Protein AF-A0A7N2MJG1-F1 (afdb_monomer)

Organism: Quercus lobata (NCBI:txid97700)

Nearest PDB structures (foldseek):
  7x7t-assembly1_A  TM=5.241E-01  e=5.201E-02  Mus musculus
  8y6h-assembly1_C  TM=5.850E-01  e=1.081E-01  Mus musculus
  6ejg-assembly1_D  TM=5.285E-01  e=1.280E-01  Mus musculus
  5ek8-assembly1_A  TM=5.289E-01  e=8.633E-02  Rippkaea orientalis PCC 8801
  6sqj-assembly1_A  TM=3.702E-01  e=2.394E+00  Equid alphaherpesvirus 1

Radius of gyration: 14.45 Å; Cα contacts (8 Å, |Δi|>4): 192; chains: 1; bounding box: 40×24×36 Å

Solvent-accessible surface area (backbone atoms only — not comparable to full-atom values): 5733 Å² total; per-residue (Å²): 136,73,68,40,79,47,80,45,80,58,80,73,93,50,31,81,83,67,75,44,60,63,47,66,76,26,60,66,23,33,36,35,37,31,27,29,46,97,90,55,68,73,40,78,56,29,63,27,54,38,38,57,81,23,42,28,67,26,60,29,63,43,86,49,48,52,95,88,35,67,74,39,61,32,25,42,34,52,22,39,66,85,67,45,72,51,82,46,77,88,80,66,58,50,51,74,63,81,125

pLDDT: mean 87.91, std 9.84, range [49.97, 95.88]

Foldseek 3Di:
DDKDKDKDADDDPCCVVVVHQLLVVQVLKKKFKWWAAPPDDTDTQWMWGQGSRRMTITIGDCVLDDPNWGNTFIWIFIADNVRHTDDDDPPPGTHTDTD

Structure (mmCIF, N/CA/C/O backbone):
data_AF-A0A7N2MJG1-F1
#
_entry.id   AF-A0A7N2MJG1-F1
#
loop_
_atom_site.group_PDB
_atom_site.id
_atom_site.type_symbol
_atom_site.label_atom_id
_atom_site.label_alt_id
_atom_site.label_comp_id
_atom_site.label_asym_id
_atom_site.label_entity_id
_atom_site.label_seq_id
_atom_site.pdbx_PDB_ins_code
_atom_site.Cartn_x
_atom_site.Cartn_y
_atom_site.Cartn_z
_atom_site.occupancy
_atom_site.B_iso_or_equiv
_atom_site.auth_seq_id
_atom_site.auth_comp_id
_atom_site.auth_asym_id
_atom_site.auth_atom_id
_atom_site.pdbx_PDB_model_num
ATOM 1 N N . MET A 1 1 ? -19.272 12.697 3.472 1.00 57.69 1 MET A N 1
ATOM 2 C CA . MET A 1 1 ? -18.477 11.643 4.148 1.00 57.69 1 MET A CA 1
ATOM 3 C C . MET A 1 1 ? -17.069 12.176 4.386 1.00 57.69 1 MET A C 1
ATOM 5 O O . MET A 1 1 ? -16.484 12.689 3.446 1.00 57.69 1 MET A O 1
ATOM 9 N N . MET A 1 2 ? -16.545 12.128 5.614 1.00 77.69 2 MET A N 1
ATOM 10 C CA . MET A 1 2 ? -15.192 12.617 5.921 1.00 77.69 2 MET A CA 1
ATOM 11 C C . MET A 1 2 ? -14.146 11.503 5.755 1.00 77.69 2 MET A C 1
ATOM 13 O O . MET A 1 2 ? -14.206 10.482 6.445 1.00 77.69 2 MET A O 1
ATOM 17 N N . SER A 1 3 ? -13.172 11.721 4.875 1.00 83.88 3 SER A N 1
ATOM 18 C CA . SER A 1 3 ? -12.059 10.809 4.585 1.00 83.88 3 SER A CA 1
ATOM 19 C C . SER A 1 3 ? -10.719 11.368 5.080 1.00 83.88 3 SER A C 1
ATOM 21 O O . SER A 1 3 ? -10.519 12.580 5.177 1.00 83.88 3 SER A O 1
ATOM 23 N N . LEU A 1 4 ? -9.807 10.464 5.437 1.00 89.44 4 LEU A N 1
ATOM 24 C CA . LEU A 1 4 ? -8.390 10.729 5.678 1.00 89.44 4 LEU A CA 1
ATOM 25 C C . LEU A 1 4 ? -7.616 10.299 4.426 1.00 89.44 4 LEU A C 1
ATOM 27 O O . LEU A 1 4 ? -7.922 9.260 3.844 1.00 89.44 4 LEU A O 1
ATOM 31 N N . SER A 1 5 ? -6.646 11.103 3.997 1.00 92.69 5 SER A N 1
ATOM 32 C CA . SER A 1 5 ? -5.768 10.768 2.872 1.00 92.69 5 SER A CA 1
ATOM 33 C C . SER A 1 5 ? -4.400 10.350 3.392 1.00 92.69 5 SER A C 1
ATOM 35 O O . SER A 1 5 ? -3.777 11.118 4.118 1.00 92.69 5 SER A O 1
ATOM 37 N N . VAL A 1 6 ? -3.938 9.168 2.994 1.00 93.19 6 VAL A N 1
ATOM 38 C CA . VAL A 1 6 ? -2.571 8.686 3.223 1.00 93.19 6 VAL A CA 1
ATOM 39 C C . VAL A 1 6 ? -1.804 8.823 1.916 1.00 93.19 6 VAL A C 1
ATOM 41 O O . VAL A 1 6 ? -2.274 8.365 0.871 1.00 93.19 6 VAL A O 1
ATOM 44 N N . TYR A 1 7 ? -0.648 9.474 1.970 1.00 94.56 7 TYR A N 1
ATOM 45 C CA . TYR A 1 7 ? 0.239 9.648 0.824 1.00 94.56 7 TYR A CA 1
ATOM 46 C C . TYR A 1 7 ? 1.406 8.677 0.937 1.00 94.56 7 TYR A C 1
ATOM 48 O O . TYR A 1 7 ? 1.994 8.534 2.005 1.00 94.56 7 TYR A O 1
ATOM 56 N N . ILE A 1 8 ? 1.710 7.999 -0.163 1.00 92.62 8 ILE A N 1
ATOM 57 C CA . ILE A 1 8 ? 2.704 6.930 -0.222 1.00 92.62 8 ILE A CA 1
ATOM 58 C C . ILE A 1 8 ? 3.682 7.248 -1.342 1.00 92.62 8 ILE A C 1
ATOM 60 O O . ILE A 1 8 ? 3.268 7.680 -2.422 1.00 92.62 8 ILE A O 1
ATOM 64 N N . LEU A 1 9 ? 4.962 7.014 -1.067 1.00 93.00 9 LEU A N 1
ATOM 65 C CA . LEU A 1 9 ? 6.047 7.083 -2.032 1.00 93.00 9 LEU A CA 1
ATOM 66 C C . LEU A 1 9 ? 6.777 5.739 -2.038 1.00 93.00 9 LEU A C 1
ATOM 68 O O . LEU A 1 9 ? 7.259 5.291 -1.000 1.00 93.00 9 LEU A O 1
ATOM 72 N N . ALA A 1 10 ? 6.838 5.104 -3.201 1.00 90.38 10 ALA A N 1
ATOM 73 C CA . ALA A 1 10 ? 7.585 3.883 -3.443 1.00 90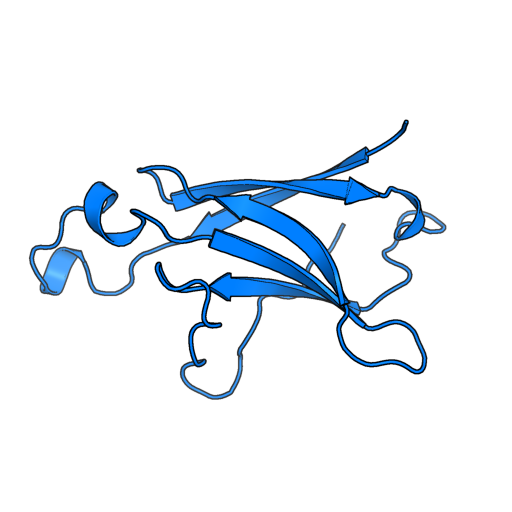.38 10 ALA A CA 1
ATOM 74 C C . ALA A 1 10 ? 8.866 4.207 -4.215 1.00 90.38 10 ALA A C 1
ATOM 76 O O . ALA A 1 10 ? 8.872 5.053 -5.109 1.00 90.38 10 ALA A O 1
ATOM 77 N N . ALA A 1 11 ? 9.940 3.499 -3.882 1.00 89.81 11 ALA A N 1
ATOM 78 C CA . ALA A 1 11 ? 11.209 3.565 -4.588 1.00 89.81 11 ALA A CA 1
ATOM 79 C C . ALA A 1 11 ? 11.566 2.178 -5.124 1.00 89.81 11 ALA A C 1
ATOM 81 O O . ALA A 1 11 ? 11.251 1.163 -4.505 1.00 89.81 11 ALA A O 1
ATOM 82 N N . CYS A 1 12 ? 12.235 2.148 -6.271 1.00 90.25 12 CYS A N 1
ATOM 83 C CA . CYS A 1 12 ? 12.833 0.939 -6.813 1.00 90.25 12 CYS A CA 1
ATOM 84 C C . CYS A 1 12 ? 14.313 0.922 -6.425 1.00 90.25 12 CYS A C 1
ATOM 86 O O . CYS A 1 12 ? 15.046 1.837 -6.796 1.00 90.25 12 CYS A O 1
ATOM 88 N N . ALA A 1 13 ? 14.733 -0.074 -5.644 1.00 89.50 13 ALA A N 1
ATOM 89 C CA . ALA A 1 13 ? 16.060 -0.091 -5.027 1.00 89.50 13 ALA A CA 1
ATOM 90 C C . ALA A 1 13 ? 17.197 -0.355 -6.030 1.00 89.50 13 ALA A C 1
ATOM 92 O O . ALA A 1 13 ? 18.310 0.125 -5.836 1.00 89.50 13 ALA A O 1
ATOM 93 N N . ASP A 1 14 ? 16.913 -1.093 -7.100 1.00 90.12 14 ASP A N 1
ATOM 94 C CA . ASP A 1 14 ? 17.894 -1.625 -8.047 1.00 90.12 14 ASP A CA 1
ATOM 95 C C . ASP A 1 14 ? 17.602 -1.237 -9.506 1.00 90.12 14 ASP A C 1
ATOM 97 O O . ASP A 1 14 ? 18.320 -1.660 -10.406 1.00 90.12 14 ASP A O 1
ATOM 101 N N . CYS A 1 15 ? 16.588 -0.405 -9.771 1.00 93.00 15 CYS A N 1
ATOM 102 C CA . CYS A 1 15 ? 16.198 -0.040 -11.139 1.00 93.00 15 CYS A CA 1
ATOM 103 C C . CYS A 1 15 ? 17.359 0.523 -11.974 1.00 93.00 15 CYS A C 1
ATOM 105 O O . CYS A 1 15 ? 17.507 0.146 -13.134 1.00 93.00 15 CYS A O 1
ATOM 107 N N . GLU A 1 16 ? 18.206 1.371 -11.382 1.00 91.69 16 GLU A N 1
ATOM 108 C CA . GLU A 1 16 ? 19.397 1.919 -12.049 1.00 91.69 16 GLU A CA 1
ATOM 109 C C . GLU A 1 16 ? 20.409 0.816 -12.407 1.00 91.69 16 GLU A C 1
ATOM 111 O O . GLU A 1 16 ? 20.923 0.777 -13.522 1.00 91.69 16 GLU A O 1
ATOM 116 N N . GLN A 1 17 ? 20.655 -0.127 -11.490 1.00 94.88 17 GLN A N 1
ATOM 117 C CA . GLN A 1 17 ? 21.585 -1.247 -11.694 1.00 94.88 17 GLN A CA 1
ATOM 118 C C . GLN A 1 17 ? 21.061 -2.238 -12.742 1.00 94.88 17 GLN A C 1
ATOM 120 O O . GLN A 1 17 ? 21.830 -2.785 -13.529 1.00 94.88 17 GLN A O 1
ATOM 125 N N . SER A 1 18 ? 19.743 -2.427 -12.769 1.00 93.50 18 SER A N 1
ATOM 126 C CA . SER A 1 18 ? 19.032 -3.347 -13.655 1.00 93.50 18 SER A CA 1
ATOM 127 C C . SER A 1 18 ? 18.626 -2.709 -14.996 1.00 93.50 18 SER A C 1
ATOM 129 O O . SER A 1 18 ? 17.988 -3.369 -15.814 1.00 93.50 18 SER A O 1
ATOM 131 N N . ASN A 1 19 ? 18.987 -1.440 -15.251 1.00 92.94 19 ASN A N 1
ATOM 132 C CA . ASN A 1 19 ? 18.613 -0.670 -16.449 1.00 92.94 19 ASN A CA 1
ATOM 133 C C . ASN A 1 19 ? 17.086 -0.643 -16.706 1.00 92.94 19 ASN A C 1
ATOM 135 O O . ASN A 1 19 ? 16.603 -0.706 -17.841 1.00 92.94 19 ASN A O 1
ATOM 139 N N . ILE A 1 20 ? 16.309 -0.570 -15.622 1.00 92.19 20 ILE A N 1
ATOM 140 C CA . ILE A 1 20 ? 14.847 -0.493 -15.629 1.00 92.19 20 ILE A CA 1
ATOM 141 C C . ILE A 1 20 ? 14.440 0.967 -15.463 1.00 92.19 20 ILE A C 1
ATOM 143 O O . ILE A 1 20 ? 14.799 1.628 -14.492 1.00 92.19 20 ILE A O 1
ATOM 147 N N . LYS A 1 21 ? 13.604 1.478 -16.373 1.00 90.25 21 LYS A N 1
ATOM 148 C CA . LYS A 1 21 ? 13.015 2.812 -16.190 1.00 90.25 21 LYS A CA 1
ATOM 149 C C . LYS A 1 21 ? 11.994 2.768 -15.057 1.00 90.25 21 LYS A C 1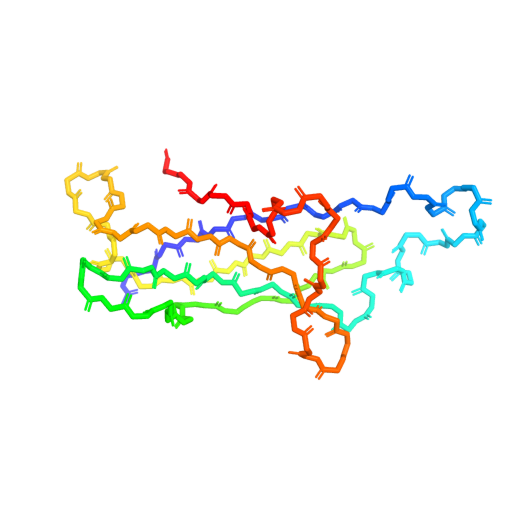
ATOM 151 O O . LYS A 1 21 ? 11.059 1.970 -15.111 1.00 90.25 21 LYS A O 1
ATOM 156 N N . THR A 1 22 ? 12.091 3.707 -14.120 1.00 84.69 22 THR A N 1
ATOM 157 C CA . THR A 1 22 ? 11.206 3.844 -12.950 1.00 84.69 22 THR A CA 1
ATOM 158 C C . THR A 1 22 ? 9.714 3.721 -13.280 1.00 84.69 22 THR A C 1
ATOM 160 O O . THR A 1 22 ? 8.992 2.988 -12.611 1.00 84.69 22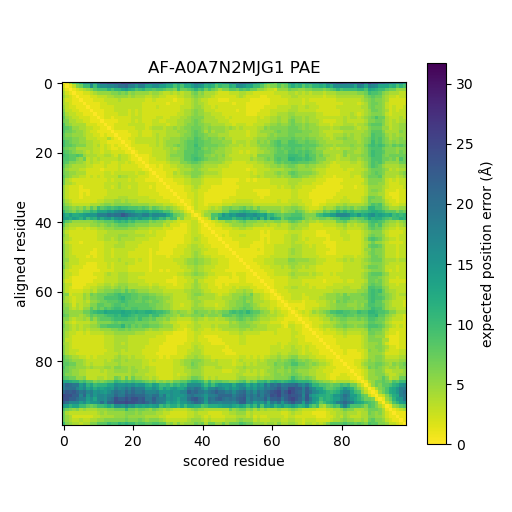 THR A O 1
ATOM 163 N N . LYS A 1 23 ? 9.256 4.337 -14.378 1.00 87.38 23 LYS A N 1
ATOM 164 C CA . LYS A 1 23 ? 7.852 4.255 -14.822 1.00 87.38 23 LYS A CA 1
ATOM 165 C C . LYS A 1 23 ? 7.346 2.825 -15.055 1.00 87.38 23 LYS A C 1
ATOM 167 O O . LYS A 1 23 ? 6.176 2.531 -14.829 1.00 87.38 23 LYS A O 1
ATOM 172 N N . HIS A 1 24 ? 8.223 1.926 -15.502 1.00 90.62 24 HIS A N 1
ATOM 173 C CA . HIS A 1 24 ? 7.874 0.529 -15.754 1.00 90.62 24 HIS A CA 1
ATOM 174 C C . HIS A 1 24 ? 7.861 -0.290 -14.465 1.00 90.62 24 HIS A C 1
ATOM 176 O O . HIS A 1 24 ? 7.033 -1.186 -14.339 1.00 90.62 24 HIS A O 1
ATOM 182 N N . ALA A 1 25 ? 8.705 0.061 -13.491 1.00 91.38 25 ALA A N 1
ATOM 183 C CA . ALA A 1 25 ? 8.798 -0.649 -12.218 1.00 91.38 25 ALA A CA 1
ATOM 184 C C . ALA A 1 25 ? 7.490 -0.608 -11.414 1.00 91.38 25 ALA A C 1
ATOM 186 O O . ALA A 1 25 ? 7.157 -1.567 -10.727 1.00 91.38 25 ALA A O 1
ATOM 187 N N . PHE A 1 26 ? 6.728 0.484 -11.522 1.00 93.06 26 PHE A N 1
ATOM 188 C CA . PHE A 1 26 ? 5.492 0.671 -10.756 1.00 93.06 26 PHE A CA 1
ATOM 189 C C . PHE A 1 26 ? 4.215 0.299 -11.512 1.00 93.06 26 PHE A C 1
ATOM 191 O O . PHE A 1 26 ? 3.126 0.333 -10.939 1.00 93.06 26 PHE A O 1
ATOM 198 N N . THR A 1 27 ? 4.319 -0.059 -12.794 1.00 91.44 27 THR A N 1
ATOM 199 C CA . THR A 1 27 ? 3.145 -0.347 -13.623 1.00 91.44 27 THR A CA 1
ATOM 200 C C . THR A 1 27 ? 2.350 -1.520 -13.044 1.00 91.44 27 THR A C 1
ATOM 202 O O . THR A 1 27 ? 2.864 -2.621 -12.876 1.00 91.44 27 THR A O 1
ATOM 205 N N . GLY A 1 28 ? 1.071 -1.280 -12.745 1.00 91.50 28 GLY A N 1
ATOM 206 C CA . GLY A 1 28 ? 0.162 -2.293 -12.201 1.00 91.50 28 GLY A CA 1
ATOM 207 C C . GLY A 1 28 ? 0.311 -2.558 -10.700 1.00 91.50 28 GLY A C 1
ATOM 208 O O . GLY A 1 28 ? -0.532 -3.256 -10.143 1.00 91.50 28 GLY A O 1
ATOM 209 N N . LEU A 1 29 ? 1.313 -1.979 -10.032 1.00 94.19 29 LEU A N 1
ATOM 210 C CA . LEU A 1 29 ? 1.483 -2.121 -8.589 1.00 94.19 29 LEU A CA 1
ATOM 211 C C . LEU A 1 29 ? 0.430 -1.316 -7.819 1.00 94.19 29 LEU A C 1
ATOM 213 O O . LEU A 1 29 ? 0.034 -0.207 -8.203 1.00 94.19 29 LEU A O 1
ATOM 217 N N . GLN A 1 30 ? 0.007 -1.864 -6.686 1.00 95.31 30 GLN A N 1
ATOM 218 C CA . GLN A 1 30 ? -0.936 -1.211 -5.784 1.00 95.31 30 GLN A CA 1
ATOM 219 C C . GLN A 1 30 ? -0.462 -1.311 -4.339 1.00 95.31 30 GLN A C 1
ATOM 221 O O . GLN A 1 30 ? 0.318 -2.189 -3.982 1.00 95.31 30 GLN A O 1
ATOM 226 N N . VAL A 1 31 ? -0.962 -0.411 -3.506 1.00 95.06 31 VAL A N 1
ATOM 227 C CA . VAL A 1 31 ? -0.708 -0.392 -2.073 1.00 95.06 31 VAL A CA 1
ATOM 228 C C . VAL A 1 31 ? -2.035 -0.472 -1.339 1.00 95.06 31 VAL A C 1
ATOM 230 O O . VAL A 1 31 ? -2.980 0.256 -1.664 1.00 95.06 31 VAL A O 1
ATOM 233 N N . THR A 1 32 ? -2.109 -1.349 -0.347 1.00 94.88 32 THR A N 1
ATOM 234 C CA . THR A 1 32 ? -3.213 -1.413 0.609 1.00 94.88 32 THR A CA 1
ATOM 235 C C . THR A 1 32 ? -2.802 -0.733 1.907 1.00 94.88 32 THR A C 1
ATOM 237 O O . THR A 1 32 ? -1.631 -0.720 2.281 1.00 94.88 32 THR A O 1
ATOM 240 N N . ILE A 1 33 ? -3.773 -0.130 2.592 1.00 94.31 33 ILE A N 1
ATOM 241 C CA . ILE A 1 33 ? -3.633 0.248 3.998 1.00 94.31 33 ILE A CA 1
ATOM 242 C C . ILE A 1 33 ? -4.394 -0.786 4.807 1.00 94.31 33 ILE A C 1
ATOM 244 O O . ILE A 1 33 ? -5.627 -0.785 4.802 1.00 94.31 33 ILE A O 1
ATOM 248 N N . ASP A 1 34 ? -3.661 -1.654 5.487 1.00 92.56 34 ASP A N 1
ATOM 249 C CA . ASP A 1 34 ? -4.206 -2.739 6.286 1.00 92.56 34 ASP A CA 1
ATOM 250 C C . ASP A 1 34 ? -4.069 -2.394 7.763 1.00 92.56 34 ASP A C 1
ATOM 252 O O . ASP A 1 34 ? -2.980 -2.093 8.246 1.00 92.56 34 ASP A O 1
ATOM 256 N N . CYS A 1 35 ? -5.187 -2.405 8.482 1.00 92.06 35 CYS A N 1
ATOM 257 C CA . CYS A 1 35 ? -5.220 -2.051 9.893 1.00 92.06 35 CYS A CA 1
ATOM 258 C C . CYS A 1 35 ? -5.636 -3.245 10.743 1.00 92.06 35 CYS A C 1
ATOM 260 O O . CYS A 1 35 ? -6.547 -3.998 10.381 1.00 92.06 35 CYS A O 1
ATOM 262 N N . LYS A 1 36 ? -4.957 -3.416 11.875 1.00 90.62 36 LYS A N 1
ATOM 263 C CA . LYS A 1 36 ? -5.244 -4.440 12.868 1.00 90.62 36 LYS A CA 1
ATOM 264 C C . LYS A 1 36 ? -6.154 -3.845 13.948 1.00 90.62 36 LYS A C 1
ATOM 266 O O . LYS A 1 36 ? -5.698 -3.004 14.726 1.00 90.62 36 LYS A O 1
ATOM 271 N N . PRO A 1 37 ? -7.433 -4.252 14.014 1.00 85.38 37 PRO A N 1
ATOM 272 C CA . PRO A 1 37 ? -8.279 -3.915 15.148 1.00 85.38 37 PRO A CA 1
ATOM 273 C C . PRO A 1 37 ? -7.807 -4.678 16.393 1.00 85.38 37 PRO A C 1
ATOM 275 O O . PRO A 1 37 ? -7.216 -5.750 16.271 1.00 85.38 37 PRO A O 1
ATOM 278 N N . GLU A 1 38 ? -8.116 -4.144 17.576 1.00 78.94 38 GLU A N 1
ATOM 279 C CA . GLU A 1 38 ? -7.595 -4.564 18.893 1.00 78.94 38 GLU A CA 1
ATOM 280 C C . GLU A 1 38 ? -7.495 -6.090 19.099 1.00 78.94 38 GLU A C 1
ATOM 282 O O . GLU A 1 38 ? -6.488 -6.573 19.601 1.00 78.94 38 GLU A O 1
ATOM 287 N N . ASN A 1 39 ? -8.480 -6.860 18.621 1.00 73.81 39 ASN A N 1
ATOM 288 C CA . ASN A 1 39 ? -8.527 -8.323 18.747 1.00 73.81 39 ASN A CA 1
ATOM 289 C C . ASN A 1 39 ? -8.767 -9.047 17.412 1.00 73.81 39 ASN A C 1
ATOM 291 O O . ASN A 1 39 ? -9.478 -10.050 17.363 1.00 73.81 39 ASN A O 1
ATOM 295 N N . GLY A 1 40 ? -8.251 -8.523 16.298 1.00 79.62 40 GLY A N 1
ATOM 296 C CA . GLY A 1 40 ? -8.532 -9.098 14.983 1.00 79.62 40 GLY A CA 1
ATOM 297 C C . GLY A 1 40 ? -7.327 -9.293 14.080 1.00 79.62 40 GLY A C 1
ATOM 298 O O . GLY A 1 40 ? -6.199 -8.895 14.367 1.00 79.62 40 GLY A O 1
ATOM 299 N N . HIS A 1 41 ? -7.615 -9.921 12.945 1.00 86.69 41 HIS A N 1
ATOM 300 C CA . HIS A 1 41 ? -6.713 -9.992 11.805 1.00 86.69 41 HIS A CA 1
ATOM 301 C C . HIS A 1 41 ? -6.655 -8.641 11.084 1.00 86.69 41 HIS A C 1
ATOM 303 O O . HIS A 1 41 ? -7.579 -7.829 11.199 1.00 86.69 41 HIS A O 1
ATOM 309 N N . LEU A 1 42 ? -5.582 -8.427 10.320 1.00 87.75 42 LEU A N 1
ATOM 310 C CA . LEU A 1 42 ? -5.446 -7.274 9.434 1.00 87.75 42 LEU A CA 1
ATOM 311 C C . LEU A 1 42 ? -6.650 -7.175 8.487 1.00 87.75 42 LEU A C 1
ATOM 313 O O . LEU A 1 42 ? -7.103 -8.172 7.923 1.00 87.75 42 LEU A O 1
ATOM 317 N N . LYS A 1 43 ? -7.173 -5.957 8.331 1.00 91.25 43 LYS A N 1
ATOM 318 C CA . LYS A 1 43 ? -8.270 -5.635 7.415 1.00 91.25 43 LYS A CA 1
ATOM 319 C C . LYS A 1 43 ? -7.887 -4.459 6.537 1.00 91.25 43 LYS A C 1
ATOM 321 O O . LYS A 1 43 ? -7.506 -3.406 7.049 1.00 91.25 43 LYS A O 1
ATOM 326 N N . THR A 1 44 ? -8.110 -4.596 5.237 1.00 93.06 44 THR A N 1
ATOM 327 C CA . THR A 1 44 ? -7.901 -3.508 4.284 1.00 93.06 44 THR A CA 1
ATOM 328 C C . THR A 1 44 ? -8.892 -2.375 4.518 1.00 93.06 44 THR A C 1
ATOM 330 O O . THR A 1 44 ? -10.111 -2.557 4.496 1.00 93.06 44 THR A O 1
ATOM 333 N N . ARG A 1 45 ? -8.357 -1.180 4.769 1.00 93.56 45 ARG A N 1
ATOM 334 C CA . ARG A 1 45 ? -9.101 0.073 4.966 1.00 93.56 45 ARG A CA 1
ATOM 335 C C . ARG A 1 45 ? -9.106 0.957 3.729 1.00 93.56 45 ARG A C 1
ATOM 337 O O . ARG A 1 45 ? -9.979 1.815 3.611 1.00 93.56 45 ARG A O 1
ATOM 344 N N . GLY A 1 46 ? -8.162 0.747 2.819 1.00 94.44 46 GLY A N 1
ATOM 345 C CA . GLY A 1 46 ? -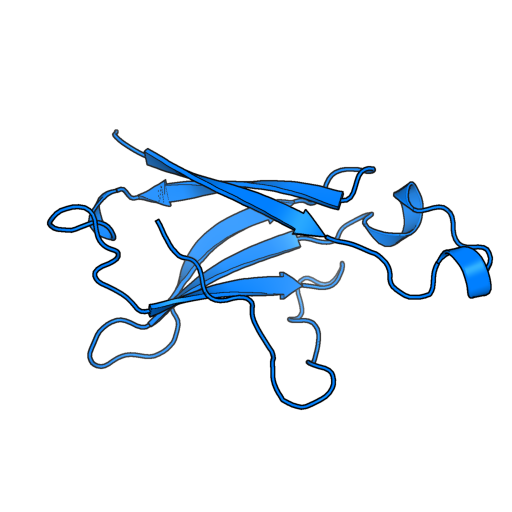8.110 1.438 1.540 1.00 94.44 46 GLY A CA 1
ATOM 346 C C . GLY A 1 46 ? -7.084 0.826 0.604 1.00 94.44 46 GLY A C 1
ATOM 347 O O . GLY A 1 46 ? -6.181 0.114 1.034 1.00 94.44 46 GLY A O 1
ATOM 348 N N . VAL A 1 47 ? -7.244 1.129 -0.679 1.00 95.56 47 VAL A N 1
ATOM 349 C CA . VAL A 1 47 ? -6.360 0.688 -1.758 1.00 95.56 47 VAL A CA 1
ATOM 350 C C . VAL A 1 47 ? -6.033 1.897 -2.621 1.00 95.56 47 VAL A C 1
ATOM 352 O O . VAL A 1 47 ? -6.897 2.746 -2.854 1.00 95.56 47 VAL A O 1
ATOM 355 N N . GLY A 1 48 ? -4.807 1.976 -3.116 1.00 95.38 48 GLY A N 1
ATOM 356 C CA . GLY A 1 48 ? -4.437 2.943 -4.136 1.00 95.38 48 GLY A CA 1
ATOM 357 C C . GLY A 1 48 ? -3.369 2.391 -5.069 1.00 95.38 48 GLY A C 1
ATOM 358 O O . GLY A 1 48 ? -2.595 1.511 -4.703 1.00 95.38 48 GLY A O 1
ATOM 359 N N . LYS A 1 49 ? -3.361 2.885 -6.304 1.00 95.88 49 LYS A N 1
ATOM 360 C CA . LYS A 1 49 ? -2.399 2.480 -7.331 1.00 95.88 49 LYS A CA 1
ATOM 361 C C . LYS A 1 49 ? -1.213 3.429 -7.332 1.00 95.88 49 LYS A C 1
ATOM 363 O O . LYS A 1 49 ? -1.396 4.636 -7.161 1.00 95.88 49 LYS A O 1
ATOM 368 N N . LEU A 1 50 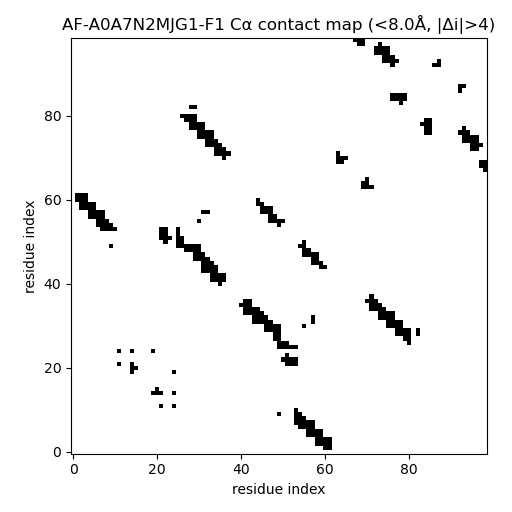? -0.022 2.883 -7.552 1.00 95.19 50 LEU A N 1
ATOM 369 C CA . LEU A 1 50 ? 1.158 3.701 -7.794 1.00 95.19 50 LEU A CA 1
ATOM 370 C C . LEU A 1 50 ? 1.065 4.320 -9.190 1.00 95.19 50 LEU A C 1
ATOM 372 O O . LEU A 1 50 ? 0.652 3.668 -10.150 1.00 95.19 50 LEU A O 1
ATOM 376 N N . ASN A 1 51 ? 1.422 5.596 -9.292 1.00 94.06 51 ASN A N 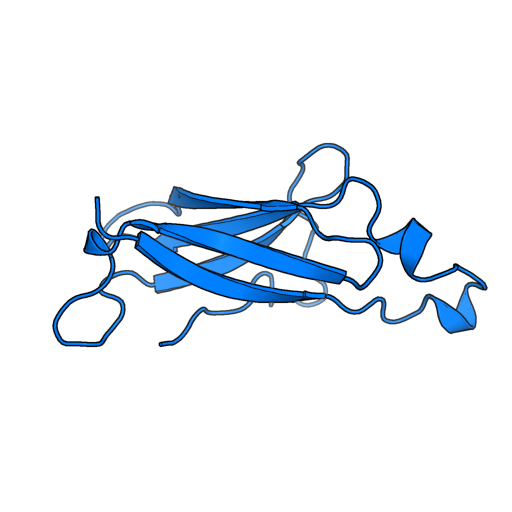1
ATOM 377 C CA . ASN A 1 51 ? 1.641 6.241 -10.578 1.00 94.06 51 ASN A CA 1
ATOM 378 C C . ASN A 1 51 ? 3.071 5.962 -11.086 1.00 94.06 51 ASN A C 1
ATOM 380 O O . ASN A 1 51 ? 3.871 5.302 -10.423 1.00 94.06 51 ASN A O 1
ATOM 384 N N . GLU A 1 52 ? 3.409 6.496 -12.258 1.00 92.94 52 GLU A N 1
ATOM 385 C CA . GLU A 1 52 ? 4.724 6.306 -12.892 1.00 92.94 52 GLU A CA 1
ATOM 386 C C . GLU A 1 52 ? 5.905 6.868 -12.077 1.00 92.94 52 GLU A C 1
ATOM 388 O O . GLU A 1 52 ? 7.051 6.486 -12.301 1.00 92.94 52 GLU A O 1
ATOM 393 N N . GLU A 1 53 ? 5.632 7.753 -11.116 1.00 92.50 53 GLU A N 1
ATOM 394 C CA . GLU A 1 53 ? 6.616 8.328 -10.194 1.00 92.50 53 GLU A CA 1
ATOM 395 C C . GLU A 1 53 ? 6.687 7.570 -8.856 1.00 92.50 53 GLU A C 1
ATOM 397 O O . GLU A 1 53 ? 7.387 8.005 -7.945 1.00 92.50 53 GLU A O 1
ATOM 402 N N . GLY A 1 54 ? 5.923 6.485 -8.693 1.00 93.44 54 GLY A N 1
ATOM 403 C CA . GLY A 1 54 ? 5.848 5.741 -7.435 1.00 93.44 54 GLY A CA 1
ATOM 404 C C . GLY A 1 54 ? 5.025 6.445 -6.356 1.00 93.44 54 GLY A C 1
ATOM 405 O O . GLY A 1 54 ? 5.162 6.135 -5.177 1.00 93.44 54 GLY A O 1
ATOM 406 N N . LYS A 1 55 ? 4.164 7.400 -6.716 1.00 95.50 55 LYS A N 1
ATOM 407 C CA . LYS A 1 55 ? 3.282 8.109 -5.779 1.00 95.50 55 LYS A CA 1
ATOM 408 C C . LYS A 1 55 ? 1.898 7.474 -5.755 1.00 95.50 55 LYS A C 1
ATOM 410 O O . LYS A 1 55 ? 1.358 7.093 -6.793 1.00 95.50 55 LYS A O 1
ATOM 415 N N . CYS A 1 56 ? 1.289 7.417 -4.576 1.00 94.81 56 CYS A N 1
ATOM 416 C CA . CYS A 1 56 ? -0.080 6.948 -4.394 1.00 94.81 56 CYS A CA 1
ATOM 417 C C . CYS A 1 56 ? -0.800 7.760 -3.308 1.00 94.81 56 CYS A C 1
ATOM 419 O O . CYS A 1 56 ? -0.205 8.151 -2.303 1.00 94.81 56 CYS A O 1
ATOM 421 N N . LYS A 1 57 ? -2.101 7.999 -3.507 1.00 95.56 57 LYS A N 1
ATOM 422 C CA . LYS A 1 57 ? -3.004 8.576 -2.507 1.00 95.56 57 LYS A CA 1
ATOM 423 C C . LYS A 1 57 ? -4.084 7.558 -2.164 1.00 95.56 57 LYS A C 1
ATOM 425 O O . LYS A 1 57 ? -4.910 7.229 -3.014 1.00 95.56 57 LYS A O 1
ATOM 430 N N . VAL A 1 58 ? -4.119 7.111 -0.913 1.00 95.31 58 VAL A N 1
ATOM 431 C CA . VAL A 1 58 ? -5.147 6.195 -0.407 1.00 95.31 58 VAL A CA 1
ATOM 432 C C . VAL A 1 58 ? -6.140 6.971 0.446 1.00 95.31 58 VAL A C 1
ATOM 434 O O . VAL A 1 58 ? -5.754 7.683 1.372 1.00 95.31 58 VAL A O 1
ATOM 437 N N . SER A 1 59 ? -7.429 6.840 0.141 1.00 93.62 59 SER A N 1
ATOM 438 C CA . SER A 1 59 ? -8.497 7.402 0.973 1.00 93.62 59 SER A CA 1
ATOM 439 C C . SER A 1 59 ? -9.011 6.344 1.939 1.00 93.62 59 SER A C 1
ATOM 441 O O . SER A 1 59 ? -9.453 5.285 1.504 1.00 93.62 59 SER A O 1
ATOM 443 N N . ILE A 1 60 ? -8.989 6.643 3.237 1.00 92.25 60 ILE A N 1
ATOM 444 C CA . ILE A 1 60 ? -9.502 5.765 4.296 1.00 92.25 60 ILE A CA 1
ATOM 445 C C . ILE A 1 60 ? -10.532 6.497 5.158 1.00 92.25 60 ILE A C 1
ATOM 447 O O . ILE A 1 60 ? -10.586 7.730 5.207 1.00 92.25 60 ILE A O 1
ATOM 451 N N . HIS A 1 61 ? -11.409 5.748 5.822 1.00 91.56 61 HIS A N 1
ATOM 452 C CA . HIS A 1 61 ? -12.482 6.338 6.618 1.00 91.56 61 HIS A CA 1
ATOM 453 C C . HIS A 1 61 ? -11.922 6.969 7.899 1.00 91.56 61 HIS A C 1
ATOM 455 O O . HIS A 1 61 ? -11.265 6.286 8.676 1.00 91.56 61 HIS A O 1
ATOM 461 N N . ARG A 1 62 ? -12.288 8.222 8.221 1.00 88.62 62 ARG A N 1
ATOM 462 C CA . ARG A 1 62 ? -11.855 8.896 9.469 1.00 88.62 62 ARG A CA 1
ATOM 463 C C . ARG A 1 62 ? -12.213 8.185 10.786 1.00 88.62 62 ARG A C 1
ATOM 465 O O . ARG A 1 62 ? -11.713 8.590 11.821 1.00 88.62 62 ARG A O 1
ATOM 472 N N . LYS A 1 63 ? -13.041 7.133 10.766 1.00 88.31 63 LYS A N 1
ATOM 473 C CA . LYS A 1 63 ? -13.401 6.345 11.961 1.00 88.31 63 LYS A CA 1
ATOM 474 C C . LYS A 1 63 ? -12.201 5.622 12.577 1.00 88.31 63 LYS A C 1
ATOM 476 O O . LYS A 1 63 ? -12.284 5.223 13.732 1.00 88.31 63 LYS A O 1
ATOM 481 N N . ILE A 1 64 ? -11.115 5.466 11.817 1.00 89.00 64 ILE A N 1
ATOM 482 C CA . ILE A 1 64 ? -9.865 4.898 12.327 1.00 89.00 64 ILE A CA 1
ATOM 483 C C . ILE A 1 64 ? -8.990 5.931 13.063 1.00 89.00 64 ILE A C 1
ATOM 485 O O . ILE A 1 64 ? -7.887 5.622 13.498 1.00 89.00 64 ILE A O 1
ATOM 489 N N . VAL A 1 65 ? -9.446 7.185 13.154 1.00 89.19 65 VAL A N 1
ATOM 490 C CA . VAL A 1 65 ? -8.781 8.249 13.904 1.00 89.19 65 VAL A CA 1
ATOM 491 C C . VAL A 1 65 ? -9.634 8.577 15.119 1.00 89.19 65 VAL A C 1
ATOM 493 O O . VAL A 1 65 ? -10.810 8.917 14.984 1.00 89.19 65 VAL A O 1
ATOM 496 N N . LYS A 1 66 ? -9.034 8.509 16.303 1.00 88.81 66 LYS A N 1
ATOM 497 C CA . LYS A 1 66 ? -9.640 8.911 17.570 1.00 88.81 66 LYS A CA 1
ATOM 498 C C . LYS A 1 66 ? -8.647 9.790 18.324 1.00 88.81 66 LYS A C 1
ATOM 500 O O . LYS A 1 66 ? -7.475 9.444 18.422 1.00 88.81 66 LYS A O 1
ATOM 505 N N . ASP A 1 67 ? -9.101 10.950 18.794 1.00 87.56 67 ASP A N 1
ATOM 506 C CA . ASP A 1 67 ? -8.286 11.892 19.580 1.00 87.56 67 ASP A CA 1
ATOM 507 C C . ASP A 1 67 ? -6.959 12.288 18.895 1.00 87.56 67 ASP A C 1
ATOM 509 O O . ASP A 1 67 ? -5.910 12.401 19.524 1.00 87.56 67 ASP A O 1
ATOM 513 N N . GLY A 1 68 ? -6.994 12.457 17.567 1.00 85.50 68 GLY A N 1
ATOM 514 C CA . GLY A 1 68 ? -5.821 12.822 16.762 1.00 85.50 68 GLY A CA 1
ATOM 515 C C . GLY A 1 68 ? -4.809 11.692 16.539 1.00 85.50 68 GLY A C 1
ATOM 516 O O . GLY A 1 68 ? -3.751 11.939 15.971 1.00 85.50 68 GLY A O 1
ATOM 517 N N . LYS A 1 69 ? -5.120 10.457 16.951 1.00 88.62 69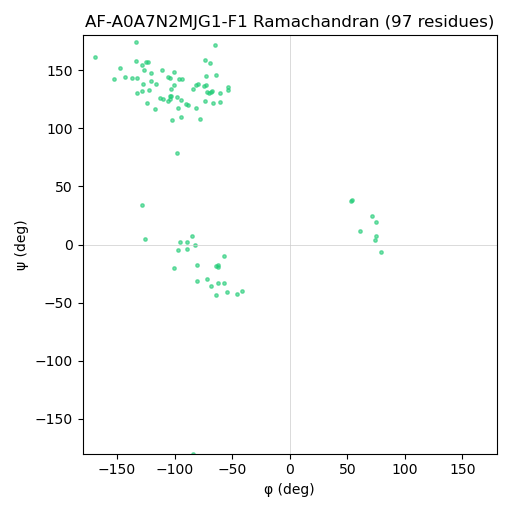 LYS A N 1
ATOM 518 C CA . LYS A 1 69 ? -4.275 9.269 16.770 1.00 88.62 69 LYS A CA 1
ATOM 519 C C . LYS A 1 69 ? -5.019 8.179 16.007 1.00 88.62 69 LYS A C 1
ATOM 521 O O . LYS A 1 69 ? -6.249 8.145 16.003 1.00 88.62 69 LYS A O 1
ATOM 526 N N . LEU A 1 70 ? -4.281 7.276 15.364 1.00 89.62 70 LEU A N 1
ATOM 527 C CA . LEU A 1 70 ? -4.882 6.054 14.832 1.00 89.62 70 LEU A CA 1
ATOM 528 C C . LEU A 1 70 ? -5.317 5.172 16.005 1.00 89.62 70 LEU A C 1
ATOM 530 O O . LEU A 1 70 ? -4.545 4.965 16.939 1.00 89.62 70 LEU A O 1
ATOM 534 N N . ASN A 1 71 ? -6.554 4.681 15.969 1.00 90.62 71 ASN A N 1
ATOM 535 C CA . ASN A 1 71 ? -7.081 3.748 16.972 1.00 90.62 71 ASN A CA 1
ATOM 536 C C . ASN A 1 71 ? -6.832 2.270 16.612 1.00 90.62 71 ASN A C 1
ATOM 538 O O . ASN A 1 71 ? -7.162 1.391 17.400 1.00 90.62 71 ASN A O 1
ATOM 542 N N . GLU A 1 72 ? -6.265 2.004 15.435 1.00 91.19 72 GLU A N 1
ATOM 543 C CA . GLU A 1 72 ? -5.854 0.689 14.942 1.00 91.19 72 GLU A CA 1
ATOM 544 C C . GLU A 1 72 ? -4.380 0.759 14.513 1.00 91.19 72 GLU A C 1
ATOM 546 O O . GLU A 1 72 ? -3.905 1.808 14.064 1.00 91.19 72 GLU A O 1
ATOM 551 N N . GLU A 1 73 ? -3.649 -0.353 14.606 1.00 90.81 73 GLU A N 1
ATOM 552 C CA . GLU A 1 73 ? -2.298 -0.423 14.040 1.00 90.81 73 GLU A CA 1
ATOM 553 C C . GLU A 1 73 ? -2.391 -0.612 12.530 1.00 90.81 73 GLU A C 1
ATOM 555 O O . GLU A 1 73 ? -2.787 -1.676 12.059 1.00 90.81 73 GLU A O 1
ATOM 560 N N . CYS A 1 74 ? -2.055 0.428 11.772 1.00 92.00 74 CYS A N 1
ATOM 561 C CA . CYS A 1 74 ? -2.158 0.430 10.320 1.00 92.00 74 CYS A CA 1
ATOM 562 C C . CYS A 1 74 ? -0.793 0.317 9.650 1.00 92.00 74 CYS A C 1
ATOM 564 O O . CYS A 1 74 ? 0.182 0.926 10.092 1.00 92.00 74 CYS A O 1
ATOM 566 N N . TYR A 1 75 ? -0.760 -0.396 8.531 1.00 91.19 75 TYR A N 1
ATOM 567 C CA . TYR A 1 75 ? 0.433 -0.624 7.738 1.00 91.19 75 TYR A CA 1
ATOM 568 C C . TYR A 1 75 ? 0.130 -0.464 6.250 1.00 91.19 75 TYR A C 1
ATOM 570 O O . TYR A 1 75 ? -0.947 -0.828 5.781 1.00 91.19 75 TYR A O 1
ATOM 578 N N . ALA A 1 76 ? 1.080 0.094 5.509 1.00 92.50 76 ALA A N 1
ATOM 579 C CA . ALA A 1 76 ? 1.063 0.119 4.059 1.00 92.50 76 ALA A CA 1
ATOM 580 C C . ALA A 1 76 ? 1.742 -1.145 3.524 1.00 92.50 76 ALA A C 1
ATOM 582 O O . ALA A 1 76 ? 2.922 -1.374 3.804 1.00 92.50 76 ALA A O 1
ATOM 583 N N . GLN A 1 77 ? 1.002 -1.939 2.754 1.00 91.88 77 GLN A N 1
ATOM 584 C CA . GLN A 1 77 ? 1.483 -3.173 2.140 1.00 91.88 77 GLN A CA 1
ATOM 585 C C . GLN A 1 77 ? 1.532 -3.004 0.623 1.00 91.88 77 GLN A C 1
ATOM 587 O O . GLN A 1 77 ? 0.542 -2.635 -0.010 1.00 91.88 77 GLN A O 1
ATOM 592 N N . LEU A 1 78 ? 2.692 -3.279 0.026 1.00 92.00 78 LEU A N 1
ATOM 593 C CA . LEU A 1 78 ? 2.847 -3.288 -1.426 1.00 92.00 78 LEU A CA 1
ATOM 594 C C . LEU A 1 78 ? 2.318 -4.608 -1.995 1.00 92.00 78 LEU A C 1
ATOM 596 O O . LEU A 1 78 ? 2.584 -5.682 -1.454 1.00 92.00 78 LEU A O 1
ATOM 600 N N . HIS A 1 79 ? 1.601 -4.520 -3.108 1.00 92.81 79 HIS A N 1
ATOM 601 C CA . HIS A 1 79 ? 1.129 -5.655 -3.883 1.00 92.81 79 HIS A CA 1
ATOM 602 C C . HIS A 1 79 ? 1.683 -5.584 -5.304 1.00 92.81 79 HIS A C 1
ATOM 604 O O . HIS A 1 79 ? 1.741 -4.519 -5.928 1.00 92.81 79 HIS A O 1
ATOM 610 N N . SER A 1 80 ? 2.040 -6.755 -5.813 1.00 92.19 80 SER A N 1
ATOM 611 C CA . SER A 1 80 ? 2.444 -6.976 -7.198 1.00 92.19 80 SER A CA 1
ATOM 612 C C . SER A 1 80 ? 1.294 -6.710 -8.181 1.00 92.19 80 SER A C 1
ATOM 614 O O . SER A 1 80 ? 0.136 -6.551 -7.790 1.00 92.19 80 SER A O 1
ATOM 616 N N . ALA A 1 81 ? 1.593 -6.717 -9.483 1.00 90.62 81 ALA A N 1
ATOM 617 C CA . ALA A 1 81 ? 0.592 -6.522 -10.534 1.00 90.62 81 ALA A CA 1
ATOM 618 C C . ALA A 1 81 ? -0.502 -7.611 -10.572 1.00 90.62 81 ALA A C 1
ATOM 620 O O . ALA A 1 81 ? -1.581 -7.379 -11.111 1.00 90.62 81 ALA A O 1
ATOM 621 N N . SER A 1 82 ? -0.259 -8.782 -9.972 1.00 91.81 82 SER A N 1
ATOM 622 C CA . SER A 1 82 ? -1.267 -9.835 -9.775 1.00 91.81 82 SER A CA 1
ATOM 623 C C . SER A 1 82 ? -2.114 -9.632 -8.511 1.00 91.81 82 SER A C 1
ATOM 625 O O . SER A 1 82 ? -2.884 -10.514 -8.138 1.00 91.81 82 SER A O 1
ATOM 627 N N . ALA A 1 83 ? -1.960 -8.490 -7.833 1.00 88.56 83 ALA A N 1
ATOM 628 C CA . ALA A 1 83 ? -2.546 -8.171 -6.536 1.00 88.56 83 ALA A CA 1
ATOM 629 C C . ALA A 1 83 ? -2.114 -9.101 -5.384 1.00 88.56 83 ALA A C 1
ATOM 631 O O . ALA A 1 83 ? -2.672 -9.009 -4.289 1.00 88.56 83 ALA A O 1
ATOM 632 N N . ALA A 1 84 ? -1.096 -9.945 -5.572 1.00 90.75 84 ALA A N 1
ATOM 633 C CA . ALA A 1 84 ? -0.486 -10.686 -4.472 1.00 90.75 84 ALA A CA 1
ATOM 634 C C . ALA A 1 84 ? 0.392 -9.744 -3.623 1.00 90.75 84 ALA A C 1
ATOM 636 O O . ALA A 1 84 ? 1.136 -8.953 -4.220 1.00 90.75 84 ALA A O 1
ATOM 637 N N . PRO A 1 85 ? 0.336 -9.816 -2.275 1.00 88.56 85 PRO A N 1
ATOM 638 C CA . PRO A 1 85 ? 1.254 -9.080 -1.411 1.00 88.56 85 PRO A CA 1
ATOM 639 C C . PRO A 1 85 ? 2.699 -9.378 -1.807 1.00 88.56 85 PRO A C 1
ATOM 641 O O . PRO A 1 85 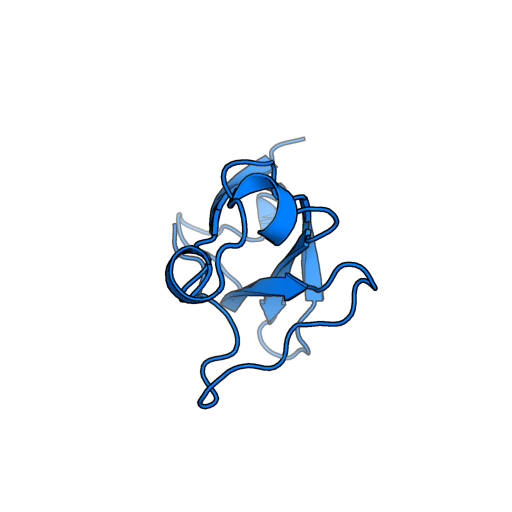? 3.062 -10.537 -2.022 1.00 88.56 85 PRO A O 1
ATOM 644 N N . CYS A 1 86 ? 3.518 -8.339 -1.930 1.00 85.81 86 CYS A N 1
ATOM 645 C CA . CYS A 1 86 ? 4.945 -8.530 -2.126 1.00 85.81 86 CYS A CA 1
ATOM 646 C C . CYS A 1 86 ? 5.545 -9.133 -0.844 1.00 85.81 86 CYS A C 1
ATOM 648 O O . CYS A 1 86 ? 5.260 -8.615 0.239 1.00 85.81 86 CYS A O 1
ATOM 650 N N . PRO A 1 87 ? 6.366 -10.193 -0.948 1.00 75.94 87 PRO A N 1
ATOM 651 C CA . PRO A 1 87 ? 7.071 -10.742 0.202 1.00 75.94 87 PRO A CA 1
ATOM 652 C C . PRO A 1 87 ? 8.042 -9.697 0.742 1.00 75.94 87 PRO A C 1
ATOM 654 O O . PRO A 1 87 ? 8.636 -8.933 -0.027 1.00 75.94 87 PRO A O 1
ATOM 657 N N . ALA A 1 88 ? 8.244 -9.660 2.050 1.00 68.31 88 ALA A N 1
ATOM 658 C CA . ALA A 1 88 ? 9.242 -8.773 2.605 1.00 68.31 88 ALA A CA 1
ATOM 659 C C . ALA A 1 88 ? 10.621 -9.363 2.513 1.00 68.31 88 ALA A C 1
ATOM 661 O O . ALA A 1 88 ? 10.893 -10.501 2.899 1.00 68.31 88 ALA A O 1
ATOM 662 N N . HIS A 1 89 ? 11.540 -8.494 2.141 1.00 55.72 89 HIS A N 1
ATOM 663 C CA . HIS A 1 89 ? 12.925 -8.723 2.461 1.00 55.72 89 HIS A CA 1
ATOM 664 C C . HIS A 1 89 ? 13.134 -8.461 3.960 1.00 55.72 89 HIS A C 1
ATOM 666 O O . HIS A 1 89 ? 12.851 -7.377 4.464 1.00 55.72 89 HIS A O 1
ATOM 672 N N . ASN A 1 90 ? 13.647 -9.469 4.673 1.00 49.97 90 ASN A N 1
ATOM 673 C CA . ASN A 1 90 ? 14.100 -9.396 6.071 1.00 49.97 90 ASN A CA 1
ATOM 674 C C . ASN A 1 90 ? 13.006 -9.252 7.150 1.00 49.97 90 ASN A C 1
ATOM 676 O O . ASN A 1 90 ? 13.286 -8.760 8.241 1.00 49.97 90 ASN A O 1
ATOM 680 N N . GLY A 1 91 ? 11.770 -9.689 6.884 1.00 50.84 91 GLY A N 1
ATOM 681 C CA . GLY A 1 91 ? 10.709 -9.763 7.902 1.00 50.84 91 GLY A CA 1
ATOM 682 C C . GLY A 1 91 ? 10.102 -8.418 8.330 1.00 50.84 91 GLY A C 1
ATOM 683 O O . GLY A 1 91 ? 9.239 -8.395 9.205 1.00 50.84 91 GLY A O 1
ATOM 684 N N . LEU A 1 92 ? 10.508 -7.303 7.709 1.00 54.34 92 LEU A N 1
ATOM 685 C CA . LEU A 1 92 ? 9.870 -5.995 7.869 1.00 54.34 92 LEU A CA 1
ATOM 686 C C . LEU A 1 92 ? 8.901 -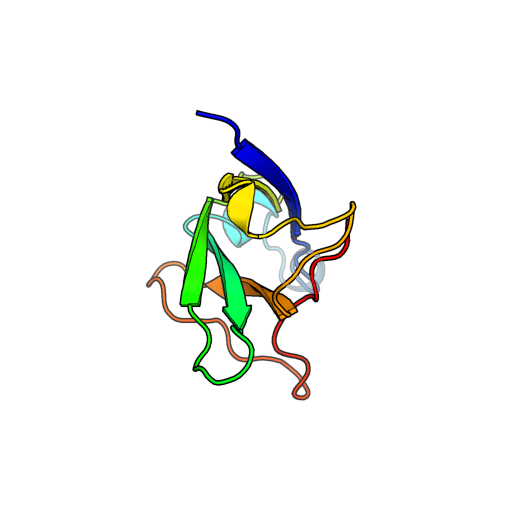5.770 6.696 1.00 54.34 92 LEU A C 1
ATOM 688 O O . LEU A 1 92 ? 9.241 -5.126 5.707 1.00 54.34 92 LEU A O 1
ATOM 692 N N . GLU A 1 93 ? 7.716 -6.384 6.763 1.00 60.53 93 GLU A N 1
ATOM 693 C CA . GLU A 1 93 ? 6.860 -6.540 5.572 1.00 60.53 93 GLU A CA 1
ATOM 694 C C . GLU A 1 93 ? 6.021 -5.326 5.182 1.00 60.53 93 GLU A C 1
ATOM 696 O O . GLU A 1 93 ? 5.595 -5.222 4.034 1.00 60.53 93 GLU A O 1
ATOM 701 N N . SER A 1 94 ? 5.814 -4.368 6.080 1.00 71.50 94 SER A N 1
ATOM 702 C CA . SER A 1 94 ? 4.880 -3.279 5.810 1.00 71.50 94 SER A CA 1
ATOM 703 C C . SER A 1 94 ? 5.235 -2.002 6.568 1.00 71.50 94 SER A C 1
ATOM 705 O O . SER A 1 94 ? 5.731 -2.024 7.698 1.00 71.50 94 SER A O 1
ATOM 707 N N . SER A 1 95 ? 5.032 -0.852 5.922 1.00 85.50 95 SER A N 1
ATOM 708 C CA . SER A 1 95 ? 5.386 0.447 6.505 1.00 85.50 95 SER A CA 1
ATOM 709 C C . SER A 1 95 ? 4.292 0.899 7.464 1.00 85.50 95 SER A C 1
ATOM 711 O O . SER A 1 95 ? 3.162 1.132 7.038 1.00 85.50 95 SER A O 1
ATOM 713 N N . LYS A 1 96 ? 4.607 1.046 8.756 1.00 89.06 96 LYS A N 1
ATOM 714 C CA . LYS A 1 96 ? 3.635 1.526 9.749 1.00 89.06 96 LYS A CA 1
ATOM 715 C C . LYS A 1 96 ? 3.144 2.928 9.379 1.00 89.06 96 LYS A C 1
ATOM 717 O O . LYS A 1 96 ? 3.944 3.827 9.130 1.00 89.06 96 LYS A O 1
ATOM 722 N N . VAL A 1 97 ? 1.829 3.115 9.371 1.00 89.94 97 VAL A N 1
ATOM 723 C CA . VAL A 1 97 ? 1.193 4.413 9.133 1.00 89.94 97 VAL A CA 1
ATOM 724 C C . VAL A 1 97 ? 1.134 5.184 10.450 1.00 89.94 97 VAL A C 1
ATOM 726 O O . VAL A 1 97 ? 0.736 4.642 11.482 1.00 89.94 97 VAL A O 1
ATOM 729 N N . VAL A 1 98 ? 1.514 6.458 10.404 1.00 87.81 98 VAL A N 1
ATOM 730 C CA . VAL A 1 98 ? 1.422 7.416 11.515 1.00 87.81 98 VAL A CA 1
ATOM 731 C C . VAL A 1 98 ? 0.709 8.684 11.033 1.00 87.81 98 VAL A C 1
ATOM 733 O O . VAL A 1 98 ? 0.675 8.940 9.827 1.00 87.81 98 VAL A O 1
ATOM 736 N N . LEU A 1 99 ? 0.084 9.422 11.955 1.00 84.25 99 LEU A N 1
ATOM 737 C CA . LEU A 1 99 ? -0.609 10.691 11.682 1.00 84.25 99 LEU A CA 1
ATOM 738 C C . LEU A 1 99 ? 0.306 11.892 11.894 1.00 84.25 99 LEU A C 1
ATOM 740 O O . LEU A 1 99 ? 1.142 11.816 12.822 1.00 84.25 99 LEU A O 1
#

Sequence (99 aa):
MMSLSVYILAACADCEQSNIKTKHAFTGLQVTIDCKPENGHLKTRGVGKLNEEGKCKVSIHRKIVKDGKLNEECYAQLHSASAAPCPAHNGLESSKVVL

Secondary structure (DSSP, 8-state):
--EEEEEEE---SSTTTTT--HHHHTTT-EEEEEEE-TTS--EEEEEEE--TTSEEEEEEEGGGEETTEESSEEEEEEE-TTSPBPPPGGG--SEEP--

Mean predicted aligned error: 5.01 Å